Protein AF-A0A376TM04-F1 (afdb_monomer)

Sequence (135 aa):
MEGQQHGEQLKRGLKNRHIQLIALGGAIGTGLFLGSASVIQSAGPGIILGYAIAGFIAFLIMRQLGEMVVEEPVAGSFSHFAYKYWGSFAGFASGWNYWVLYVLVAMAELTAVGKYIQFWYPEIPTWVSAAVFFG

Foldseek 3Di:
DDDDDPPPPPPPPDDPVNVVVVVVDVVPALCVPPVCVVCCVVPPPCVVVVCVVVVVVVVVVVVVVVVVCVVPVDPDDVLVVLCVPVHDVSSVVVVVVVVVVVVVSVVVRLVSQLVVCCVVVVPDHSVVSSVVVVD

pLDDT: mean 78.47, std 12.22, range [35.28, 94.81]

Secondary structure (DSSP, 8-state):
---------------HHHHHHHHHHHHS-HIIIIIHHHHHHHHGGGHHHHHHHHHHHHHHHHHHHHHHHHHS--S--HHHHHHHHH-HHHHHHHHHHHHHHHHHHHHHHHHHHHHHHHHH-TTS-HHHHHHHHH-

Radius of gyration: 19.87 Å; Cα contacts (8 Å, |Δi|>4): 52; chains: 1; bounding box: 58×37×48 Å

Solvent-accessible surface area (backbone atoms only — not comparable to full-atom values): 7891 Å² total; per-residue (Å²): 137,89,78,83,81,83,73,78,77,77,78,90,73,78,48,73,67,54,56,51,50,52,52,49,54,66,68,68,37,64,58,68,60,64,44,41,60,56,49,45,75,74,53,44,85,60,46,59,58,54,51,52,53,52,48,52,54,50,48,53,53,53,50,55,51,48,55,50,44,68,77,50,80,60,103,59,60,73,30,50,56,32,27,73,78,69,29,67,68,47,15,50,52,43,42,50,50,51,52,54,49,49,53,53,49,53,53,51,46,47,54,48,53,27,52,53,48,32,72,80,40,69,84,54,57,50,66,58,53,41,50,68,78,73,105

Mean predicted aligned error: 10.06 Å

Organism: Escherichia coli (NCBI:txid562)

Structure (mmCIF, N/CA/C/O backbone):
data_AF-A0A376TM04-F1
#
_entry.id   AF-A0A376TM04-F1
#
loop_
_atom_site.group_PDB
_atom_site.id
_atom_site.type_symbol
_atom_site.label_atom_id
_atom_site.label_alt_id
_atom_site.label_comp_id
_atom_site.label_asym_id
_atom_site.label_entity_id
_atom_site.label_seq_id
_atom_site.pdbx_PDB_ins_code
_atom_site.Cartn_x
_atom_site.Cartn_y
_atom_site.Cartn_z
_atom_site.oc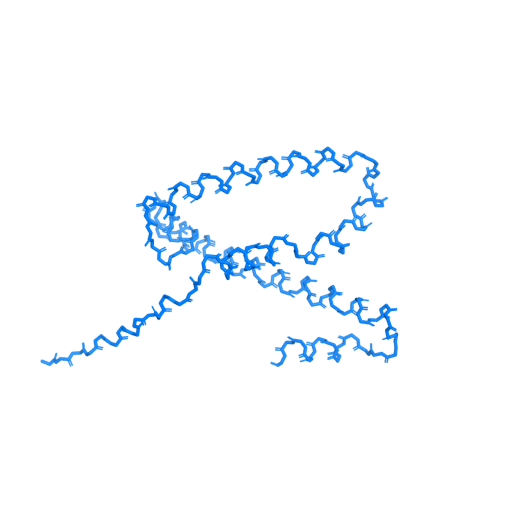cupancy
_atom_site.B_iso_or_equiv
_atom_site.auth_seq_id
_atom_site.auth_comp_id
_atom_site.auth_asym_id
_atom_site.auth_atom_id
_atom_site.pdbx_PDB_model_num
ATOM 1 N N . MET A 1 1 ? -40.836 -21.362 14.925 1.00 36.50 1 MET A N 1
ATOM 2 C CA . MET A 1 1 ? -40.238 -21.411 13.576 1.00 36.50 1 MET A CA 1
ATOM 3 C C . MET A 1 1 ? -38.805 -20.935 13.724 1.00 36.50 1 MET A C 1
ATOM 5 O O . MET A 1 1 ? -38.577 -19.745 13.890 1.00 36.50 1 MET A O 1
ATOM 9 N N . GLU A 1 2 ? -37.883 -21.887 13.835 1.00 35.28 2 GLU A N 1
ATOM 10 C CA . GLU A 1 2 ? -36.447 -21.668 14.018 1.00 35.28 2 GLU A CA 1
ATOM 11 C C . GLU A 1 2 ? -35.813 -21.248 12.685 1.00 35.28 2 GLU A C 1
ATOM 13 O O . GLU A 1 2 ? -35.880 -21.985 11.705 1.00 35.28 2 GLU A O 1
ATOM 18 N N . GLY A 1 3 ? -35.215 -20.056 12.645 1.00 39.47 3 GLY A N 1
ATOM 19 C CA . GLY A 1 3 ? -34.364 -19.597 11.548 1.00 39.47 3 GLY A CA 1
ATOM 20 C C . GLY A 1 3 ? -32.905 -19.656 11.989 1.00 39.47 3 GLY A C 1
ATOM 21 O O . GLY A 1 3 ? -32.467 -18.839 12.794 1.00 39.47 3 GLY A O 1
ATOM 22 N N . GLN A 1 4 ? -32.183 -20.659 11.501 1.00 38.47 4 GLN A N 1
ATOM 23 C CA . GLN A 1 4 ? -30.798 -20.980 11.842 1.00 38.47 4 GLN A CA 1
ATOM 24 C C . GLN A 1 4 ? -29.827 -19.825 11.533 1.00 38.47 4 GLN A C 1
ATOM 26 O O . GLN A 1 4 ? -29.595 -19.492 10.372 1.00 38.47 4 GLN A O 1
ATOM 31 N N . GLN A 1 5 ? -29.182 -19.271 12.565 1.00 43.62 5 GLN A N 1
ATOM 32 C CA . GLN A 1 5 ? -27.944 -18.503 12.415 1.00 43.62 5 GLN A CA 1
ATOM 33 C C . GLN A 1 5 ? -26.777 -19.480 12.204 1.00 43.62 5 GLN A C 1
ATOM 35 O O . GLN A 1 5 ? -26.189 -19.974 13.164 1.00 43.62 5 GLN A O 1
ATOM 40 N N . HIS A 1 6 ? -26.429 -19.769 10.949 1.00 38.69 6 HIS A N 1
ATOM 41 C CA . HIS A 1 6 ? -25.143 -20.389 10.617 1.00 38.69 6 HIS A CA 1
ATOM 42 C C . HIS A 1 6 ? -24.030 -19.340 10.759 1.00 38.69 6 HIS A C 1
ATOM 44 O O . HIS A 1 6 ? -23.578 -18.742 9.787 1.00 38.69 6 HIS A O 1
ATOM 50 N N . GLY A 1 7 ? -23.608 -19.078 11.995 1.00 45.81 7 GLY A N 1
ATOM 51 C CA . GLY A 1 7 ? -22.342 -18.406 12.254 1.00 45.81 7 GLY A CA 1
ATOM 52 C C . GLY A 1 7 ? -21.216 -19.416 12.087 1.00 45.81 7 GLY A C 1
ATOM 53 O O . GLY A 1 7 ? -20.878 -20.107 13.047 1.00 45.81 7 GLY A O 1
ATOM 54 N N . GLU A 1 8 ? -20.637 -19.527 10.890 1.00 51.50 8 GLU A N 1
ATOM 55 C CA . GLU A 1 8 ? -19.331 -20.173 10.742 1.00 51.50 8 GLU A CA 1
ATOM 56 C C . GLU A 1 8 ? -18.336 -19.427 11.641 1.00 51.50 8 GLU A C 1
ATOM 58 O O . GLU A 1 8 ? -17.884 -18.324 11.332 1.00 51.50 8 GLU A O 1
ATOM 63 N N . GLN A 1 9 ? -18.027 -19.993 12.810 1.00 53.62 9 GLN A N 1
ATOM 64 C CA . GLN A 1 9 ? -16.976 -19.463 13.666 1.00 53.62 9 GLN A CA 1
ATOM 65 C C . GLN A 1 9 ? -15.653 -19.582 12.912 1.00 53.62 9 GLN A C 1
ATOM 67 O O . GLN A 1 9 ? -15.090 -20.671 12.778 1.00 53.62 9 GLN A O 1
ATOM 72 N N . LEU A 1 10 ? -15.158 -18.445 12.418 1.00 63.75 10 LEU A N 1
ATOM 73 C CA . LEU A 1 10 ? -13.845 -18.341 11.797 1.00 63.75 10 LEU A CA 1
ATOM 74 C C . LEU A 1 10 ? -12.802 -18.940 12.745 1.00 63.75 10 LEU A C 1
ATOM 76 O O . LEU A 1 10 ? -12.597 -18.458 13.864 1.00 63.75 10 LEU A O 1
ATOM 80 N N . LYS A 1 11 ? -12.127 -20.006 12.303 1.00 58.81 11 LYS A N 1
ATOM 81 C CA . LYS A 1 11 ? -11.055 -20.621 13.086 1.00 58.81 11 LYS A CA 1
ATOM 82 C C . LYS A 1 11 ? -9.914 -19.616 13.217 1.00 58.81 11 LYS A C 1
ATOM 84 O O . LYS A 1 11 ? -9.193 -19.354 12.256 1.00 58.81 11 LYS A O 1
ATOM 89 N N . ARG A 1 12 ? -9.722 -19.065 14.419 1.00 62.44 12 ARG A N 1
ATOM 90 C CA . ARG A 1 12 ? -8.587 -18.186 14.754 1.00 62.44 12 ARG A CA 1
ATOM 91 C C . ARG A 1 12 ? -7.296 -19.015 14.804 1.00 62.44 12 ARG A C 1
ATOM 93 O O . ARG A 1 12 ? -6.817 -19.377 15.869 1.00 62.44 12 ARG A O 1
ATOM 100 N N . GLY A 1 13 ? -6.771 -19.370 13.631 1.00 71.25 13 GLY A N 1
ATOM 101 C CA . GLY A 1 13 ? -5.565 -20.189 13.459 1.00 71.25 13 GLY A CA 1
ATOM 102 C C . GLY A 1 13 ? -4.306 -19.398 13.087 1.00 71.25 13 GLY A C 1
ATOM 103 O O . GLY A 1 13 ? -3.223 -19.978 12.988 1.00 71.25 13 GLY A O 1
ATOM 104 N N . LEU A 1 14 ? -4.417 -18.082 12.864 1.00 74.81 14 LEU A N 1
ATOM 105 C CA . LEU A 1 14 ? -3.260 -17.252 12.537 1.00 74.81 14 LEU A CA 1
ATOM 106 C C . LEU A 1 14 ? -2.393 -17.036 13.778 1.00 74.81 14 LEU A C 1
ATOM 108 O O . LEU A 1 14 ? -2.767 -16.339 14.718 1.00 74.81 14 LEU A O 1
ATOM 112 N N . LYS A 1 15 ? -1.196 -17.623 13.750 1.00 82.94 15 LYS A N 1
ATOM 113 C CA . LYS A 1 15 ? -0.136 -17.340 14.719 1.00 82.94 15 LYS A CA 1
ATOM 114 C C . LYS A 1 15 ? 0.379 -15.913 14.513 1.00 82.94 15 LYS A C 1
ATOM 116 O O . LYS A 1 15 ? 0.342 -15.402 13.396 1.00 82.94 15 LYS A O 1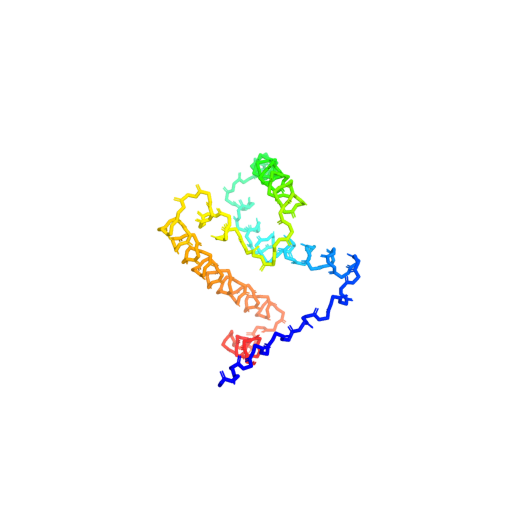
ATOM 121 N N . ASN A 1 16 ? 0.963 -15.320 15.555 1.00 81.12 16 ASN A N 1
ATOM 122 C CA . ASN A 1 16 ? 1.506 -13.954 15.512 1.00 81.12 16 ASN A CA 1
ATOM 123 C C . ASN A 1 16 ? 2.470 -13.729 14.325 1.00 81.12 16 ASN A C 1
ATOM 125 O O . ASN A 1 16 ? 2.421 -12.704 13.655 1.00 81.12 16 ASN A O 1
ATOM 129 N N . ARG A 1 17 ? 3.269 -14.752 13.982 1.00 86.75 17 ARG A N 1
ATOM 130 C CA . ARG A 1 17 ? 4.151 -14.737 12.804 1.00 86.75 17 ARG A CA 1
ATOM 131 C C . ARG A 1 17 ? 3.395 -14.571 11.481 1.00 86.75 17 ARG A C 1
ATOM 133 O O . ARG A 1 17 ? 3.874 -13.873 10.602 1.00 86.75 17 ARG A O 1
ATOM 140 N N . HIS A 1 18 ? 2.234 -15.207 11.315 1.00 87.25 18 HIS A N 1
ATOM 141 C CA . HIS A 1 18 ? 1.440 -15.075 10.087 1.00 87.25 18 HIS A CA 1
ATOM 142 C C . HIS A 1 18 ? 0.889 -13.657 9.949 1.00 87.25 18 HIS A C 1
ATOM 144 O O . HIS A 1 18 ? 0.948 -13.086 8.869 1.00 87.25 18 HIS A O 1
ATOM 150 N N . ILE A 1 19 ? 0.430 -13.068 11.056 1.00 84.75 19 ILE A N 1
ATOM 151 C CA . ILE A 1 19 ? -0.072 -11.689 11.085 1.00 84.75 19 ILE A CA 1
ATOM 152 C C . ILE A 1 19 ? 1.048 -10.707 10.718 1.00 84.75 19 ILE A C 1
ATOM 154 O O . ILE A 1 19 ? 0.850 -9.838 9.876 1.00 84.75 19 ILE A O 1
ATOM 158 N N . GLN A 1 20 ? 2.245 -10.890 11.282 1.00 86.75 20 GLN A N 1
ATOM 159 C CA . GLN A 1 20 ? 3.413 -10.070 10.950 1.00 86.75 20 GLN A CA 1
ATOM 160 C C . GLN A 1 20 ? 3.828 -10.208 9.482 1.00 86.75 20 GLN A C 1
ATOM 162 O O . GLN A 1 20 ? 4.142 -9.206 8.851 1.00 86.75 20 GLN A O 1
ATOM 167 N N . LEU A 1 21 ? 3.799 -11.422 8.921 1.00 86.12 21 LEU A N 1
ATOM 168 C CA . LEU A 1 21 ? 4.115 -11.646 7.507 1.00 86.12 21 LEU A CA 1
ATOM 169 C C . LEU A 1 21 ? 3.085 -10.998 6.573 1.00 86.12 21 LEU A C 1
ATOM 171 O O . LEU A 1 21 ? 3.478 -10.423 5.565 1.00 86.12 21 LEU A O 1
ATOM 175 N N . ILE A 1 22 ? 1.795 -11.037 6.917 1.00 86.06 22 ILE A N 1
ATOM 176 C CA . ILE A 1 22 ? 0.741 -10.343 6.159 1.00 86.06 22 ILE A CA 1
ATOM 177 C C . ILE A 1 22 ? 0.954 -8.828 6.218 1.00 86.06 22 ILE A C 1
ATOM 179 O O . ILE A 1 22 ? 0.916 -8.166 5.185 1.00 86.06 22 ILE A O 1
ATOM 183 N N . ALA A 1 23 ? 1.228 -8.283 7.407 1.00 83.62 23 ALA A N 1
ATOM 184 C CA . ALA A 1 23 ? 1.492 -6.857 7.578 1.00 83.62 23 ALA A CA 1
ATOM 185 C C . ALA A 1 23 ? 2.739 -6.409 6.798 1.00 83.62 23 ALA A C 1
ATOM 187 O O . ALA A 1 23 ? 2.705 -5.386 6.120 1.00 83.62 23 ALA A O 1
ATOM 188 N N . LEU A 1 24 ? 3.820 -7.193 6.848 1.00 85.44 24 LEU A N 1
ATOM 189 C CA . LEU A 1 24 ? 5.053 -6.905 6.119 1.00 85.44 24 LEU A CA 1
ATOM 190 C C . LEU A 1 24 ? 4.847 -7.001 4.602 1.00 85.44 24 LEU A C 1
ATOM 192 O O . LEU A 1 24 ? 5.292 -6.116 3.878 1.00 85.44 24 LEU A O 1
ATOM 196 N N . GLY A 1 25 ? 4.146 -8.037 4.132 1.00 82.38 25 GLY A N 1
ATOM 197 C CA . GLY A 1 25 ? 3.822 -8.218 2.716 1.00 82.38 25 GLY A CA 1
ATOM 198 C C . GLY A 1 25 ? 2.942 -7.095 2.168 1.00 82.38 25 GLY A C 1
ATOM 199 O O . GLY A 1 25 ? 3.201 -6.601 1.078 1.00 82.38 25 GLY A O 1
ATOM 200 N N . GLY A 1 26 ? 1.959 -6.633 2.946 1.00 79.12 26 GLY A N 1
ATOM 201 C CA . GLY A 1 26 ? 1.130 -5.484 2.576 1.00 79.12 26 GLY A CA 1
ATOM 202 C C . GLY A 1 26 ? 1.876 -4.145 2.619 1.00 79.12 26 GLY A C 1
ATOM 203 O O . GLY A 1 26 ? 1.594 -3.261 1.815 1.00 79.12 26 GLY A O 1
ATOM 204 N N . ALA A 1 27 ? 2.838 -3.979 3.532 1.00 81.62 27 ALA A N 1
ATOM 205 C CA . ALA A 1 27 ? 3.624 -2.749 3.645 1.00 81.62 27 ALA A CA 1
ATOM 206 C C . ALA A 1 27 ? 4.699 -2.627 2.549 1.00 81.62 27 ALA A C 1
ATOM 208 O O . ALA A 1 27 ? 4.903 -1.544 1.999 1.00 81.62 27 ALA A O 1
ATOM 209 N N . ILE A 1 28 ? 5.379 -3.727 2.209 1.00 82.75 28 ILE A N 1
ATOM 210 C CA . ILE A 1 28 ? 6.402 -3.795 1.152 1.00 82.75 28 ILE A CA 1
ATOM 211 C C . ILE A 1 28 ? 5.706 -4.120 -0.182 1.00 82.75 28 ILE A C 1
ATOM 213 O O . ILE A 1 28 ? 5.935 -5.152 -0.804 1.00 82.75 28 ILE A O 1
ATOM 217 N N . GLY A 1 29 ? 4.786 -3.250 -0.597 1.00 74.06 29 GLY A N 1
ATOM 218 C CA . GLY A 1 29 ? 4.051 -3.404 -1.851 1.00 74.06 29 GLY A CA 1
ATOM 219 C C . GLY A 1 29 ? 4.864 -2.996 -3.085 1.00 74.06 29 GLY A C 1
ATOM 220 O O . GLY A 1 29 ? 5.957 -2.426 -3.005 1.00 74.06 29 GLY A O 1
ATOM 221 N N . THR A 1 30 ? 4.276 -3.202 -4.263 1.00 75.19 30 THR A N 1
ATOM 222 C CA . THR A 1 30 ? 4.865 -2.811 -5.561 1.00 75.19 30 THR A CA 1
ATOM 223 C C . THR A 1 30 ? 5.127 -1.303 -5.689 1.00 75.19 30 THR A C 1
ATOM 225 O O . THR A 1 30 ? 6.019 -0.889 -6.434 1.00 75.19 30 THR A O 1
ATOM 228 N N . GLY A 1 31 ? 4.411 -0.474 -4.920 1.00 70.31 31 GLY A N 1
ATOM 229 C CA . GLY A 1 31 ? 4.578 0.980 -4.888 1.00 70.31 31 GLY A CA 1
ATOM 230 C C . GLY A 1 31 ? 5.957 1.438 -4.403 1.00 70.31 31 GLY A C 1
ATOM 231 O O . GLY A 1 31 ? 6.480 2.423 -4.924 1.00 70.31 31 GLY A O 1
ATOM 232 N N . LEU A 1 32 ? 6.594 0.700 -3.484 1.00 75.25 32 LEU A N 1
ATOM 233 C CA . LEU A 1 32 ? 7.953 1.015 -3.033 1.00 75.25 32 LEU A CA 1
ATOM 234 C C . LEU A 1 32 ? 8.970 0.846 -4.169 1.00 75.25 32 LEU A C 1
ATOM 236 O O . LEU A 1 32 ? 9.922 1.607 -4.248 1.00 75.25 32 LEU A O 1
ATOM 240 N N . PHE A 1 33 ? 8.791 -0.119 -5.067 1.00 73.31 33 PHE A N 1
ATOM 241 C CA . PHE A 1 33 ? 9.786 -0.399 -6.103 1.00 73.31 33 PHE A CA 1
ATOM 242 C C . PHE A 1 33 ? 9.481 0.320 -7.417 1.00 73.31 33 PHE A C 1
ATOM 244 O O . PHE A 1 33 ? 10.347 0.997 -7.970 1.00 73.31 33 PHE A O 1
ATOM 251 N N . LEU A 1 34 ? 8.245 0.218 -7.907 1.00 73.62 34 LEU A N 1
ATOM 252 C CA . LEU A 1 34 ? 7.845 0.829 -9.173 1.00 73.62 34 LEU A CA 1
ATOM 253 C C . LEU A 1 34 ? 7.640 2.344 -9.027 1.00 73.62 34 LEU A C 1
ATOM 255 O O . LEU A 1 34 ? 8.042 3.117 -9.896 1.00 73.62 34 LEU A O 1
ATOM 259 N N . GLY A 1 35 ? 7.040 2.764 -7.909 1.00 70.94 35 GLY A N 1
ATOM 260 C CA . GLY A 1 35 ? 6.793 4.169 -7.597 1.00 70.94 35 GLY A CA 1
ATOM 261 C C . GLY A 1 35 ? 8.087 4.913 -7.288 1.00 70.94 35 GLY A C 1
ATOM 262 O O . GLY A 1 35 ? 8.361 5.928 -7.928 1.00 70.94 35 GLY A O 1
ATOM 263 N N . SER A 1 36 ? 8.933 4.381 -6.399 1.00 73.56 36 SER A N 1
ATOM 264 C CA . SER A 1 36 ? 10.181 5.064 -6.025 1.00 73.56 36 SER A CA 1
ATOM 265 C C . SER A 1 36 ? 11.103 5.301 -7.215 1.00 73.56 36 SER A C 1
ATOM 267 O O . SER A 1 36 ? 11.688 6.371 -7.289 1.00 73.56 36 SER A O 1
ATOM 269 N N . ALA A 1 37 ? 11.195 4.384 -8.187 1.00 70.81 37 ALA A N 1
ATOM 270 C CA . ALA A 1 37 ? 12.013 4.608 -9.383 1.00 70.81 37 ALA A CA 1
ATOM 271 C C . ALA A 1 37 ? 11.604 5.890 -10.138 1.00 70.81 37 ALA A C 1
ATOM 273 O O . ALA A 1 37 ? 12.459 6.704 -10.484 1.00 70.81 37 ALA A O 1
ATOM 274 N N . SER A 1 38 ? 10.297 6.104 -10.328 1.00 69.88 38 SER A N 1
ATOM 275 C CA . SER A 1 38 ? 9.775 7.316 -10.976 1.00 69.88 38 SER A CA 1
ATOM 276 C C . SER A 1 38 ? 9.934 8.570 -10.112 1.00 69.88 38 SER A C 1
ATOM 278 O O . SER A 1 38 ? 10.371 9.607 -10.607 1.00 69.88 38 SER A O 1
ATOM 280 N N . VAL A 1 39 ? 9.644 8.472 -8.810 1.00 73.00 39 VAL A N 1
ATOM 281 C CA . VAL A 1 39 ? 9.668 9.628 -7.904 1.00 73.00 39 VAL A CA 1
ATOM 282 C C . VAL A 1 39 ? 11.105 10.068 -7.611 1.00 73.00 39 VAL A C 1
ATOM 284 O O . VAL A 1 39 ? 11.366 11.267 -7.554 1.00 73.00 39 VAL A O 1
ATOM 287 N N . ILE A 1 40 ? 12.061 9.138 -7.489 1.00 76.00 40 ILE A N 1
ATOM 288 C CA . ILE A 1 40 ? 13.492 9.447 -7.310 1.00 76.00 40 ILE A CA 1
ATOM 289 C C . ILE A 1 40 ? 14.015 10.213 -8.528 1.00 76.00 40 ILE A C 1
ATOM 291 O O . ILE A 1 40 ? 14.728 11.204 -8.367 1.00 76.00 40 ILE A O 1
ATOM 295 N N . GLN A 1 41 ? 13.626 9.792 -9.735 1.00 74.12 41 GLN A N 1
ATOM 296 C CA . GLN A 1 41 ? 14.058 10.429 -10.977 1.00 74.12 41 GLN A CA 1
ATOM 297 C C . GLN A 1 41 ? 13.517 11.862 -11.117 1.00 74.12 41 GLN A C 1
ATOM 299 O O . GLN A 1 41 ? 14.220 12.721 -11.642 1.00 74.12 41 GLN A O 1
ATOM 304 N N . SER A 1 42 ? 12.310 12.141 -10.609 1.00 77.69 42 SER A N 1
ATOM 305 C CA . SER A 1 42 ? 11.697 13.476 -10.668 1.00 77.69 42 SER A CA 1
ATOM 306 C C . SER A 1 42 ? 12.028 14.398 -9.486 1.00 77.69 42 SER A C 1
ATOM 308 O O . SER A 1 42 ? 12.102 15.608 -9.671 1.00 77.69 42 SER A O 1
ATOM 310 N N . ALA A 1 43 ? 12.186 13.867 -8.268 1.00 75.81 43 ALA A N 1
ATOM 311 C CA . ALA A 1 43 ? 12.296 14.661 -7.035 1.00 75.81 43 ALA A CA 1
ATOM 312 C C . ALA A 1 43 ? 13.744 14.877 -6.553 1.00 75.81 43 ALA A C 1
ATOM 314 O O . ALA A 1 43 ? 13.991 15.744 -5.712 1.00 75.81 43 ALA A O 1
ATOM 315 N N . GLY A 1 44 ? 14.710 14.105 -7.064 1.00 78.00 44 GLY A N 1
ATOM 316 C CA . GLY A 1 44 ? 16.108 14.196 -6.642 1.00 78.00 44 GLY A CA 1
ATOM 317 C C . GLY A 1 44 ? 16.330 13.790 -5.169 1.00 78.00 44 GLY A C 1
ATOM 318 O O . GLY A 1 44 ? 15.495 13.106 -4.572 1.00 78.00 44 GLY A O 1
ATOM 319 N N . PRO A 1 45 ? 17.453 14.192 -4.539 1.00 81.06 45 PRO A N 1
ATOM 320 C CA . PRO A 1 45 ? 17.848 13.709 -3.207 1.00 81.06 45 PRO A CA 1
ATOM 321 C C . PRO A 1 45 ? 16.901 14.133 -2.067 1.00 81.06 45 PRO A C 1
ATOM 323 O O . PRO A 1 45 ? 16.915 13.522 -0.999 1.00 81.06 45 PRO A O 1
ATOM 326 N N . GLY A 1 46 ? 16.040 15.135 -2.286 1.00 83.31 46 GLY A N 1
ATOM 327 C CA . GLY A 1 46 ? 15.046 15.595 -1.307 1.00 83.31 46 GLY A CA 1
ATOM 328 C C . GLY A 1 46 ? 13.919 14.594 -1.024 1.00 83.31 46 GLY A C 1
ATOM 329 O O . GLY A 1 46 ? 13.210 14.731 -0.027 1.00 83.31 46 GLY A O 1
ATOM 330 N N . ILE A 1 47 ? 13.776 13.551 -1.847 1.00 86.00 47 ILE A N 1
ATOM 331 C CA . ILE A 1 47 ? 12.755 12.510 -1.677 1.00 86.00 47 ILE A CA 1
ATOM 332 C C . ILE A 1 47 ? 12.849 11.790 -0.322 1.00 86.00 47 ILE A C 1
ATOM 334 O O . ILE A 1 47 ? 11.830 11.386 0.233 1.00 86.00 47 ILE A O 1
ATOM 338 N N . ILE A 1 48 ? 14.053 11.685 0.250 1.00 85.38 48 ILE A N 1
ATOM 339 C CA . ILE A 1 48 ? 14.285 11.049 1.555 1.00 85.38 48 ILE A CA 1
ATOM 340 C C . ILE A 1 48 ? 13.534 11.803 2.658 1.00 85.38 48 ILE A C 1
ATOM 342 O O . ILE A 1 48 ? 12.881 11.182 3.495 1.00 85.38 48 ILE A O 1
ATOM 346 N N . LEU A 1 49 ? 13.571 13.141 2.633 1.00 88.62 49 LEU A N 1
ATOM 347 C CA . LEU A 1 49 ? 12.827 13.970 3.584 1.00 88.62 49 LEU A CA 1
ATOM 348 C C . LEU A 1 49 ? 11.316 13.819 3.387 1.00 88.62 49 LEU A C 1
ATOM 350 O O . LEU A 1 49 ? 10.581 13.709 4.365 1.00 88.62 49 LEU A O 1
ATOM 354 N N . GLY A 1 50 ? 10.861 13.746 2.132 1.00 88.31 50 GLY A N 1
ATOM 355 C CA . GLY A 1 50 ? 9.459 13.483 1.807 1.00 88.31 50 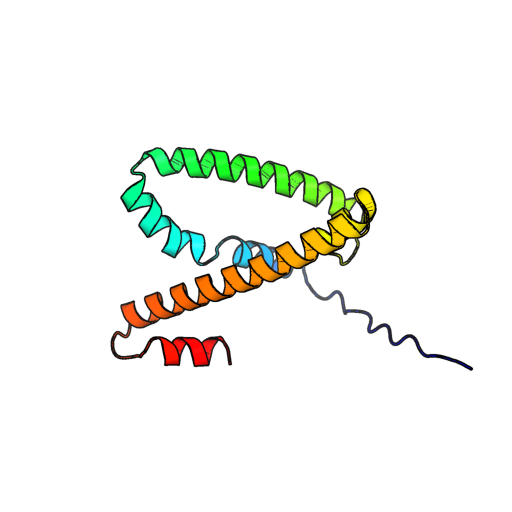GLY A CA 1
ATOM 356 C C . GLY A 1 50 ? 8.964 12.155 2.386 1.00 88.31 50 GLY A C 1
ATOM 357 O O . GLY A 1 50 ? 7.946 12.129 3.077 1.00 88.31 50 GLY A O 1
ATOM 358 N N . TYR A 1 51 ? 9.717 11.068 2.186 1.00 87.50 51 TYR A N 1
ATOM 359 C CA . TYR A 1 51 ? 9.400 9.760 2.770 1.00 87.50 51 TYR A CA 1
ATOM 360 C C . TYR A 1 51 ? 9.463 9.763 4.298 1.00 87.50 51 TYR A C 1
ATOM 362 O O . TYR A 1 51 ? 8.614 9.137 4.927 1.00 87.50 51 TYR A O 1
ATOM 370 N N . ALA A 1 52 ? 10.417 10.473 4.907 1.00 90.31 52 ALA A N 1
ATOM 371 C CA . ALA A 1 52 ? 10.516 10.568 6.361 1.00 90.31 52 ALA A CA 1
ATOM 372 C C . ALA A 1 52 ? 9.284 11.254 6.973 1.00 90.31 52 ALA A C 1
ATOM 374 O O . ALA A 1 52 ? 8.708 10.743 7.932 1.00 90.31 52 ALA A O 1
ATOM 375 N N . ILE A 1 53 ? 8.838 12.371 6.391 1.00 93.31 53 ILE A N 1
ATOM 376 C CA . ILE A 1 53 ? 7.651 13.101 6.860 1.00 93.31 53 ILE A CA 1
ATOM 377 C C . ILE A 1 53 ? 6.381 12.277 6.619 1.00 93.31 53 ILE A C 1
ATOM 379 O O . ILE A 1 53 ? 5.575 12.110 7.534 1.00 93.31 53 ILE A O 1
ATOM 383 N N . ALA A 1 54 ? 6.212 11.720 5.417 1.00 90.19 54 ALA A N 1
ATOM 384 C CA . ALA A 1 54 ? 5.056 10.887 5.091 1.00 90.19 54 ALA A CA 1
ATOM 385 C C . ALA A 1 54 ? 4.983 9.640 5.988 1.00 90.19 54 ALA A C 1
ATOM 387 O O . ALA A 1 54 ? 3.921 9.322 6.522 1.00 90.19 54 ALA A O 1
ATOM 388 N N . GLY A 1 55 ? 6.119 8.973 6.211 1.00 90.50 55 GLY A N 1
ATOM 389 C CA . GLY A 1 55 ? 6.236 7.823 7.103 1.00 90.50 55 GLY A CA 1
ATOM 390 C C . GLY A 1 55 ? 5.942 8.177 8.558 1.00 90.50 55 GLY A C 1
ATOM 391 O O . GLY A 1 55 ? 5.250 7.423 9.237 1.00 90.50 55 GLY A O 1
ATOM 392 N N . PHE A 1 56 ? 6.387 9.345 9.028 1.00 94.56 56 PHE A N 1
ATOM 393 C CA . PHE A 1 56 ? 6.074 9.825 10.373 1.00 94.56 56 PHE A CA 1
ATOM 394 C C . PHE A 1 56 ? 4.569 10.057 10.565 1.00 94.56 56 PHE A C 1
ATOM 396 O O . PHE A 1 56 ? 3.993 9.594 11.549 1.00 94.56 56 PHE A O 1
ATOM 403 N N . ILE A 1 57 ? 3.905 10.708 9.606 1.00 94.81 57 ILE A N 1
ATOM 404 C CA . ILE A 1 57 ? 2.450 10.919 9.649 1.00 94.81 57 ILE A CA 1
ATOM 405 C C . ILE A 1 57 ? 1.708 9.575 9.593 1.00 94.81 57 ILE A C 1
ATOM 407 O O . ILE A 1 57 ? 0.811 9.334 10.402 1.00 94.81 57 ILE A O 1
ATOM 411 N N . ALA A 1 58 ? 2.106 8.671 8.693 1.00 90.94 58 ALA A N 1
ATOM 412 C CA . ALA A 1 58 ? 1.515 7.337 8.585 1.00 90.94 58 ALA A CA 1
ATOM 413 C C . ALA A 1 58 ? 1.685 6.520 9.877 1.00 90.94 58 ALA A C 1
ATOM 415 O O . ALA A 1 58 ? 0.744 5.856 10.310 1.00 90.94 58 ALA A O 1
ATOM 416 N N . PHE A 1 59 ? 2.846 6.613 10.531 1.00 90.62 59 PHE A N 1
ATOM 417 C CA . PHE A 1 59 ? 3.107 5.981 11.823 1.00 90.62 59 PHE A CA 1
ATOM 418 C C . PHE A 1 59 ? 2.156 6.489 12.911 1.00 90.62 59 PHE A C 1
ATOM 420 O O . PHE A 1 59 ? 1.589 5.682 13.649 1.00 90.62 59 PHE A O 1
ATOM 427 N N . LEU A 1 60 ? 1.931 7.805 12.992 1.00 93.50 60 LEU A N 1
ATOM 428 C CA . LEU A 1 60 ? 0.977 8.372 13.948 1.00 93.50 60 LEU A CA 1
ATOM 429 C C . LEU A 1 60 ? -0.446 7.867 13.687 1.00 93.50 60 LEU A C 1
ATOM 431 O O . LEU A 1 60 ? -1.129 7.473 14.630 1.00 93.50 60 LEU A O 1
ATOM 435 N N . ILE A 1 61 ? -0.872 7.813 12.422 1.00 90.88 61 ILE A N 1
ATOM 436 C CA . ILE A 1 61 ? -2.192 7.294 12.037 1.00 90.88 61 ILE A CA 1
ATOM 437 C C . ILE A 1 61 ? -2.330 5.817 12.432 1.00 90.88 61 ILE A C 1
ATOM 439 O O . ILE A 1 61 ? -3.292 5.451 13.104 1.00 90.88 61 ILE A O 1
ATOM 443 N N . MET A 1 62 ? -1.359 4.967 12.078 1.00 88.25 62 MET A N 1
ATOM 444 C CA . MET A 1 62 ? -1.387 3.539 12.421 1.00 88.25 62 MET A CA 1
ATOM 445 C C . MET A 1 62 ? -1.380 3.300 13.929 1.00 88.25 62 MET A C 1
ATOM 447 O O . MET A 1 62 ? -2.062 2.394 14.399 1.00 88.25 62 MET A O 1
ATOM 451 N N . ARG A 1 63 ? -0.649 4.117 14.693 1.00 89.56 63 ARG A N 1
ATOM 452 C CA . ARG A 1 63 ? -0.650 4.042 16.154 1.00 89.56 63 ARG A CA 1
ATOM 453 C C . ARG A 1 63 ? -2.041 4.319 16.728 1.00 89.56 63 ARG A C 1
ATOM 455 O O . ARG A 1 63 ? -2.520 3.515 17.518 1.00 89.56 63 ARG A O 1
ATOM 462 N N . GLN A 1 64 ? -2.690 5.404 16.303 1.00 88.00 64 GLN A N 1
ATOM 463 C CA . GLN A 1 64 ? -4.038 5.762 16.768 1.00 88.00 64 GLN A CA 1
ATOM 464 C C . GLN A 1 64 ? -5.064 4.680 16.416 1.00 88.00 64 GLN A C 1
ATOM 466 O O . GLN A 1 64 ? -5.887 4.284 17.234 1.00 88.00 64 GLN A O 1
ATOM 471 N N . LEU A 1 65 ? -4.979 4.146 15.199 1.00 84.19 65 LEU A N 1
ATOM 472 C CA . LEU A 1 65 ? -5.837 3.051 14.756 1.00 84.19 65 LEU A CA 1
ATOM 473 C C . LEU A 1 65 ? -5.582 1.758 15.539 1.00 84.19 65 LEU A C 1
ATOM 475 O O . LEU A 1 65 ? -6.524 1.037 15.853 1.00 84.19 65 LEU A O 1
ATOM 479 N N . GLY A 1 66 ? -4.324 1.471 15.876 1.00 83.31 66 GLY A N 1
ATOM 480 C CA . GLY A 1 66 ? -3.956 0.335 16.714 1.00 83.31 66 GLY A CA 1
ATOM 481 C C . GLY A 1 66 ? -4.562 0.427 18.114 1.00 83.31 66 GLY A C 1
ATOM 482 O O . GLY A 1 66 ? -5.089 -0.568 18.602 1.00 83.31 66 GLY A O 1
ATOM 483 N N . GLU A 1 67 ? -4.545 1.613 18.725 1.00 85.31 67 GLU A N 1
ATOM 484 C CA . GLU A 1 67 ? -5.186 1.866 20.023 1.00 85.31 67 GLU A CA 1
ATOM 485 C C . GLU A 1 67 ? -6.707 1.588 19.950 1.00 85.31 67 GLU A C 1
ATOM 487 O O . GLU A 1 67 ? -7.221 0.832 20.775 1.00 85.31 67 GLU A O 1
ATOM 492 N N . MET A 1 68 ? -7.398 2.049 18.895 1.00 83.56 68 MET A N 1
ATOM 493 C CA . MET A 1 68 ? -8.833 1.770 18.678 1.00 83.56 68 MET A CA 1
ATOM 494 C C . MET A 1 68 ? -9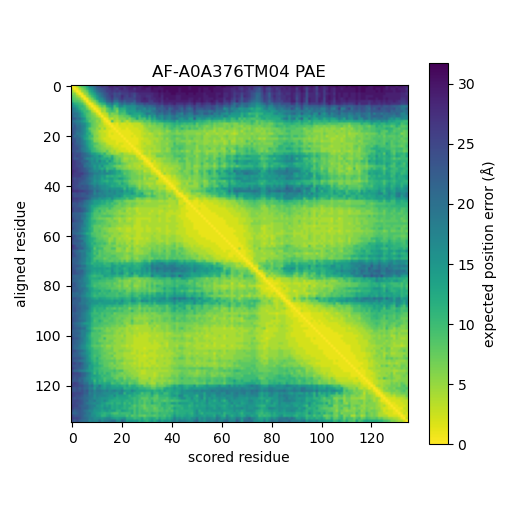.148 0.278 18.478 1.00 83.56 68 MET A C 1
ATOM 496 O O . MET A 1 68 ? -10.140 -0.222 19.000 1.00 83.56 68 MET A O 1
ATOM 500 N N . VAL A 1 69 ? -8.317 -0.453 17.728 1.00 81.31 69 VAL A N 1
ATOM 501 C CA . VAL A 1 69 ? -8.512 -1.895 17.471 1.00 81.31 69 VAL A CA 1
ATOM 502 C C . VAL A 1 69 ? -8.285 -2.736 18.732 1.00 81.31 69 VAL A C 1
ATOM 504 O O . VAL A 1 69 ? -8.890 -3.798 18.886 1.00 81.31 69 VAL A O 1
ATOM 507 N N . VAL A 1 70 ? -7.407 -2.286 19.632 1.00 79.81 70 VAL A N 1
ATOM 508 C CA . VAL A 1 70 ? -7.176 -2.946 20.925 1.00 79.81 70 VAL A CA 1
ATOM 509 C C . VAL A 1 70 ? -8.349 -2.711 21.876 1.00 79.81 70 VAL A C 1
ATOM 511 O O . VAL A 1 70 ? -8.753 -3.645 22.568 1.00 79.81 70 VAL A O 1
ATOM 514 N N . GLU A 1 71 ? -8.898 -1.496 21.902 1.00 78.19 71 GLU A N 1
ATOM 515 C CA . GLU A 1 71 ? -10.052 -1.149 22.737 1.00 78.19 71 GLU A CA 1
ATOM 516 C C . GLU A 1 71 ? -11.341 -1.828 22.248 1.00 78.19 71 GLU A C 1
ATOM 518 O O . GLU A 1 71 ? -12.095 -2.389 23.045 1.00 78.19 71 GLU A O 1
ATOM 523 N N . GLU A 1 72 ? -11.560 -1.865 20.931 1.00 74.62 72 GLU A N 1
ATOM 524 C CA . GLU A 1 72 ? -12.705 -2.520 20.303 1.00 74.62 72 GLU A CA 1
ATOM 525 C C . GLU A 1 72 ? -12.253 -3.610 19.315 1.00 74.62 72 GLU A C 1
ATOM 527 O O . GLU A 1 72 ? -12.124 -3.355 18.113 1.00 74.62 72 GLU A O 1
ATOM 532 N N . PRO A 1 73 ? -12.056 -4.861 19.781 1.00 68.69 73 PRO A N 1
ATOM 533 C CA . PRO A 1 73 ? -11.616 -5.968 18.938 1.00 68.69 73 PRO A CA 1
ATOM 534 C C . PRO A 1 73 ? -12.776 -6.514 18.089 1.00 68.69 73 PRO A C 1
ATOM 536 O O . PRO A 1 73 ? -13.245 -7.640 18.274 1.00 68.69 73 PRO A O 1
ATOM 539 N N . VAL A 1 74 ? -13.253 -5.710 17.144 1.00 69.44 74 VAL A N 1
ATOM 540 C CA . VAL A 1 74 ? -14.236 -6.098 16.129 1.00 69.44 74 VAL A CA 1
ATOM 541 C C . VAL A 1 74 ? -13.526 -6.572 14.862 1.00 69.44 74 VAL A C 1
ATOM 543 O O . VAL A 1 74 ? -12.506 -6.022 14.455 1.00 69.44 74 VAL A O 1
ATOM 546 N N . ALA A 1 75 ? -14.079 -7.582 14.189 1.00 61.47 75 ALA A N 1
ATOM 547 C CA . ALA A 1 75 ? -13.617 -8.014 12.866 1.00 61.47 75 ALA A CA 1
ATOM 548 C C . ALA A 1 75 ? -14.099 -7.042 11.763 1.00 61.47 75 ALA A C 1
ATOM 550 O O . ALA A 1 75 ? -14.727 -7.455 10.790 1.00 61.47 75 ALA A O 1
ATOM 551 N N . GLY A 1 76 ? -13.873 -5.738 11.955 1.00 63.22 76 GLY A N 1
ATOM 552 C CA . GLY A 1 76 ? -14.331 -4.653 11.086 1.00 63.22 76 GLY A CA 1
ATOM 553 C C . GLY A 1 76 ? -13.174 -3.808 10.546 1.00 63.22 76 GLY A C 1
ATOM 554 O O . GLY A 1 76 ? -12.169 -3.615 11.221 1.00 63.22 76 GLY A O 1
ATOM 555 N N . SER A 1 77 ? -13.318 -3.307 9.314 1.00 69.12 77 SER A N 1
ATOM 556 C CA . SER A 1 77 ? -12.385 -2.343 8.701 1.00 69.12 77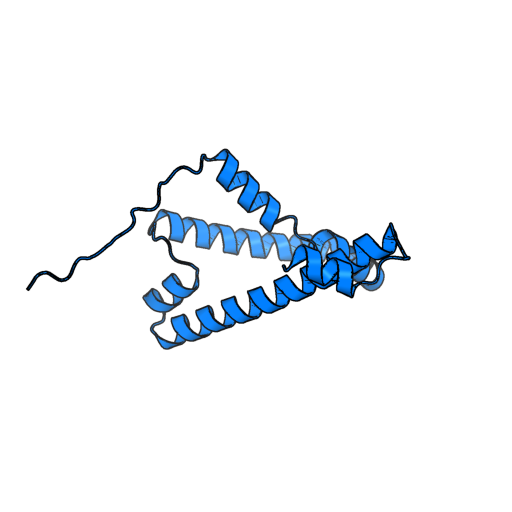 SER A CA 1
ATOM 557 C C . SER A 1 77 ? -12.633 -0.918 9.226 1.00 69.12 77 SER A C 1
ATOM 559 O O . SER A 1 77 ? -13.607 -0.679 9.936 1.00 69.12 77 SER A O 1
ATOM 561 N N . PHE A 1 78 ? -11.808 0.061 8.840 1.00 72.25 78 PHE A N 1
ATOM 562 C CA . PHE A 1 78 ? -11.963 1.480 9.205 1.00 72.25 78 PHE A CA 1
ATOM 563 C C . PHE A 1 78 ? -13.368 2.042 8.942 1.00 72.25 78 PHE A C 1
ATOM 565 O O . PHE A 1 78 ? -13.849 2.893 9.688 1.00 72.25 78 PHE A O 1
ATOM 572 N N . SER A 1 79 ? -14.058 1.523 7.923 1.00 76.88 79 SER A N 1
ATOM 573 C CA . SER A 1 79 ? -15.451 1.863 7.621 1.00 76.88 79 SER A CA 1
ATOM 574 C C . SER A 1 79 ? -16.426 1.527 8.756 1.00 76.88 79 SER A C 1
ATOM 576 O O . SER A 1 79 ? -17.422 2.226 8.929 1.00 76.88 79 SER A O 1
ATOM 578 N N . HIS A 1 80 ? -16.133 0.509 9.573 1.00 77.38 80 HIS A N 1
ATOM 579 C CA . HIS A 1 80 ? -16.909 0.174 10.767 1.00 77.38 80 HIS A CA 1
ATOM 580 C C . HIS A 1 80 ? -16.800 1.272 11.830 1.00 77.38 80 HIS A C 1
ATOM 582 O O . HIS A 1 80 ? -17.817 1.713 12.363 1.00 77.38 80 HIS A O 1
ATOM 588 N N . PHE A 1 81 ? -15.588 1.772 12.086 1.00 77.50 81 PHE A N 1
ATOM 589 C CA . PHE A 1 81 ? -15.378 2.888 13.008 1.00 77.50 81 PHE A CA 1
ATOM 590 C C . PHE A 1 81 ? -16.034 4.173 12.485 1.00 77.50 81 PHE A C 1
ATOM 592 O O . PHE A 1 81 ? -16.707 4.869 13.241 1.00 77.50 81 PHE A O 1
ATOM 599 N N . ALA A 1 82 ? -15.946 4.449 11.180 1.00 77.81 82 ALA A N 1
ATOM 600 C CA . ALA A 1 82 ? -16.639 5.585 10.570 1.00 77.81 82 ALA A CA 1
ATOM 601 C C . ALA A 1 82 ? -18.169 5.475 10.698 1.00 77.81 82 ALA A C 1
ATOM 603 O O . AL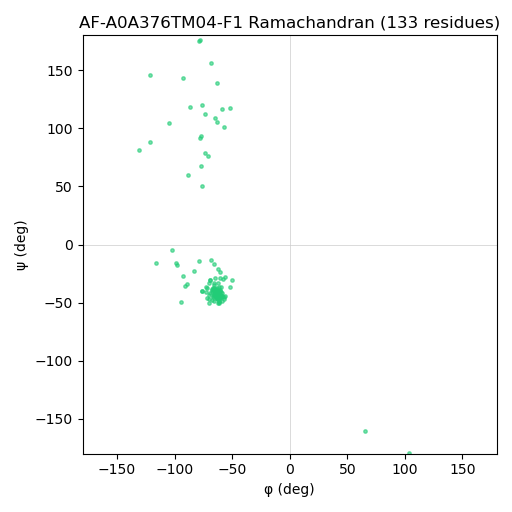A A 1 82 ? -18.832 6.456 11.033 1.00 77.81 82 ALA A O 1
ATOM 604 N N . TYR A 1 83 ? -18.732 4.280 10.496 1.00 77.62 83 TYR A N 1
ATOM 605 C CA . TYR A 1 83 ? -20.159 4.029 10.695 1.00 77.62 83 TYR A CA 1
ATOM 606 C C . TYR A 1 83 ? -20.578 4.263 12.152 1.00 77.62 83 TYR A C 1
ATOM 608 O O . TYR A 1 83 ? -21.599 4.899 12.407 1.00 77.62 83 TYR A O 1
ATOM 616 N N . LYS A 1 84 ? -19.777 3.774 13.105 1.00 76.75 84 LYS A N 1
ATOM 617 C CA . LYS A 1 84 ? -20.076 3.834 14.538 1.00 76.75 84 LYS A CA 1
ATOM 618 C C . LYS A 1 84 ? -19.953 5.242 15.122 1.00 76.75 84 LYS A C 1
ATOM 620 O O . LYS A 1 84 ? -20.839 5.659 15.860 1.00 76.75 84 LYS A O 1
ATOM 625 N N . TYR A 1 85 ? -18.881 5.965 14.800 1.00 79.12 85 TYR A N 1
ATOM 626 C CA . TYR A 1 85 ? -18.583 7.265 15.413 1.00 79.12 85 TYR A CA 1
ATOM 627 C C . TYR A 1 85 ? -19.141 8.465 14.639 1.00 79.12 85 TYR A C 1
ATOM 629 O O . TYR A 1 85 ? -19.409 9.498 15.245 1.00 79.12 85 TYR A O 1
ATOM 637 N N . TRP A 1 86 ? -19.327 8.352 13.320 1.00 77.44 86 TRP A N 1
ATOM 638 C CA . TRP A 1 86 ? -19.749 9.472 12.461 1.00 77.44 86 TRP A CA 1
ATOM 639 C C . TRP A 1 86 ? -21.129 9.241 11.820 1.00 77.44 86 TRP A C 1
ATOM 641 O O . TRP A 1 86 ? -21.785 10.179 11.371 1.00 77.44 86 TRP A O 1
ATOM 651 N N . GLY A 1 87 ? -21.621 8.002 11.821 1.00 84.25 87 GLY A N 1
ATOM 652 C CA . GLY A 1 87 ? -22.953 7.643 11.343 1.00 84.25 87 GLY A CA 1
ATOM 653 C C . GLY A 1 87 ? -22.959 6.973 9.969 1.00 84.25 87 GLY A C 1
ATOM 654 O O . GLY A 1 87 ? -21.929 6.744 9.330 1.00 84.25 87 GLY A O 1
ATOM 655 N N . SER A 1 88 ? -24.163 6.648 9.497 1.00 81.62 88 SER A N 1
ATOM 656 C CA . SER A 1 88 ? -24.373 5.761 8.346 1.00 81.62 88 SER A CA 1
ATOM 657 C C . SER A 1 88 ? -23.785 6.281 7.033 1.00 81.62 88 SER A C 1
ATOM 659 O O . SER A 1 88 ? -23.187 5.506 6.286 1.00 81.62 88 SER A O 1
ATOM 661 N N . PHE A 1 89 ? -23.889 7.586 6.768 1.00 84.62 89 PHE A N 1
ATOM 662 C CA . PHE A 1 89 ? -23.330 8.195 5.558 1.00 84.62 89 PHE A CA 1
ATOM 663 C C . PHE A 1 89 ? -21.798 8.116 5.521 1.00 84.62 89 PHE A C 1
ATOM 665 O O . PHE A 1 89 ? -21.224 7.740 4.501 1.00 84.62 89 PHE A O 1
ATOM 672 N N . ALA A 1 90 ? -21.131 8.415 6.637 1.00 80.19 90 ALA A N 1
ATOM 673 C CA . ALA A 1 90 ? -19.676 8.358 6.726 1.00 80.19 90 ALA A CA 1
ATOM 674 C C . ALA A 1 90 ? -19.157 6.919 6.617 1.00 80.19 90 ALA A C 1
ATOM 676 O O . ALA A 1 90 ? -18.163 6.681 5.932 1.00 80.19 90 ALA A O 1
ATOM 677 N N . GLY A 1 91 ? -19.860 5.950 7.213 1.00 82.75 91 GLY A N 1
ATOM 678 C CA . GLY A 1 91 ? -19.583 4.523 7.029 1.00 82.75 91 GLY A CA 1
ATOM 679 C C . GLY A 1 91 ? -19.728 4.063 5.574 1.00 82.75 91 GLY A C 1
ATOM 680 O O . GLY A 1 91 ? -18.856 3.367 5.056 1.00 82.75 91 GLY A O 1
ATOM 681 N N . PHE A 1 92 ? -20.784 4.499 4.878 1.00 84.50 92 PHE A N 1
ATOM 682 C CA . PHE A 1 92 ? -20.984 4.185 3.460 1.00 84.50 92 PHE A CA 1
ATOM 683 C C . PHE A 1 92 ? -19.908 4.820 2.569 1.00 84.50 92 PHE A C 1
ATOM 685 O O . PHE A 1 92 ? -19.293 4.130 1.758 1.00 84.50 92 PHE A O 1
ATOM 692 N N . ALA A 1 93 ? -19.631 6.115 2.748 1.00 88.62 93 ALA A N 1
ATOM 693 C CA . ALA A 1 93 ? -18.637 6.839 1.961 1.00 88.62 93 ALA A CA 1
ATOM 694 C C . ALA A 1 93 ? -17.220 6.276 2.158 1.00 88.62 93 ALA A C 1
ATOM 696 O O . ALA A 1 93 ? -16.493 6.085 1.185 1.00 88.62 93 ALA A O 1
ATOM 697 N N . SER A 1 94 ? -16.838 5.963 3.399 1.00 85.88 94 SER A N 1
ATOM 698 C CA . SER A 1 94 ? -15.545 5.336 3.700 1.00 85.88 94 SER A CA 1
ATOM 699 C C . SER A 1 94 ? -15.457 3.907 3.163 1.00 85.88 94 SER A C 1
ATOM 701 O O . SER A 1 94 ? -14.425 3.543 2.607 1.00 85.88 94 SER A O 1
ATOM 703 N N . GLY A 1 95 ? -16.536 3.120 3.236 1.00 85.69 95 GLY A N 1
ATOM 704 C CA . GLY A 1 95 ? -16.607 1.801 2.602 1.00 85.69 95 GLY A CA 1
ATOM 705 C C . GLY A 1 95 ? -16.426 1.867 1.082 1.00 85.69 95 GLY A C 1
ATOM 706 O O . GLY A 1 95 ? -15.618 1.125 0.526 1.00 85.69 95 GLY A O 1
ATOM 707 N N . TRP A 1 96 ? -17.113 2.800 0.416 1.00 89.56 96 TRP A N 1
ATOM 708 C CA . TRP A 1 96 ? -16.973 3.017 -1.025 1.00 89.56 96 TRP A CA 1
ATOM 709 C C . TRP A 1 96 ? -15.568 3.492 -1.404 1.00 89.56 96 TRP A C 1
ATOM 711 O O . TRP A 1 96 ? -14.974 2.979 -2.349 1.00 89.56 96 TRP A O 1
ATOM 721 N N . ASN A 1 97 ? -15.000 4.422 -0.633 1.00 89.38 97 ASN A N 1
ATOM 722 C CA . ASN A 1 97 ? -13.625 4.876 -0.819 1.00 89.38 97 ASN A CA 1
ATOM 723 C C . ASN A 1 97 ? -12.629 3.713 -0.706 1.00 89.38 97 ASN A C 1
ATOM 725 O O . ASN A 1 97 ? -11.736 3.593 -1.541 1.00 89.38 97 ASN A O 1
ATOM 729 N N . TYR A 1 98 ? -12.831 2.821 0.266 1.00 87.81 98 TYR A N 1
ATOM 730 C CA . TYR A 1 98 ? -11.993 1.641 0.462 1.00 87.81 98 TYR A CA 1
ATOM 731 C C . TYR A 1 98 ? -12.075 0.674 -0.722 1.00 87.81 98 TYR A C 1
ATOM 733 O O . TYR A 1 98 ? -11.051 0.197 -1.205 1.00 87.81 98 TYR A O 1
ATOM 741 N N . TRP A 1 99 ? -13.284 0.430 -1.237 1.00 89.81 99 TRP A N 1
ATOM 742 C CA . TRP A 1 99 ? -13.480 -0.406 -2.421 1.00 89.81 99 TRP A CA 1
ATOM 743 C C . TRP A 1 99 ? -12.782 0.176 -3.656 1.00 89.81 99 TRP A C 1
ATOM 745 O O . TRP A 1 99 ? -12.019 -0.528 -4.316 1.00 89.81 99 TRP A O 1
ATOM 755 N N . VAL A 1 100 ? -12.969 1.472 -3.933 1.00 92.31 100 VAL A N 1
ATOM 756 C CA . VAL A 1 100 ? -12.298 2.152 -5.055 1.00 92.31 100 VAL A CA 1
ATOM 757 C C . VAL A 1 100 ? -10.778 2.102 -4.896 1.00 92.31 100 VAL A C 1
ATOM 759 O O . VAL A 1 100 ? -10.072 1.813 -5.860 1.00 92.31 100 VAL A O 1
ATOM 762 N N . LEU A 1 101 ? -10.264 2.342 -3.687 1.00 90.50 101 LEU A N 1
ATOM 763 C CA . LEU A 1 101 ? -8.832 2.286 -3.410 1.00 90.50 101 LEU A CA 1
ATOM 764 C C . LEU A 1 101 ? -8.272 0.888 -3.676 1.00 90.50 101 LEU A C 1
ATOM 766 O O . LEU A 1 101 ? -7.232 0.777 -4.317 1.00 90.50 101 LEU A O 1
ATOM 770 N N . TYR A 1 102 ? -8.972 -0.173 -3.270 1.00 88.56 102 TYR A N 1
ATOM 771 C CA . TYR A 1 102 ? -8.545 -1.535 -3.585 1.00 88.56 102 TYR A CA 1
ATOM 772 C C . TYR A 1 102 ? -8.529 -1.829 -5.080 1.00 88.56 102 TYR A C 1
ATOM 774 O O . TYR A 1 102 ? -7.570 -2.431 -5.555 1.00 88.56 102 TYR A O 1
ATOM 782 N N . VAL A 1 103 ? -9.534 -1.377 -5.835 1.00 91.25 103 VAL A N 1
ATOM 783 C CA . VAL A 1 103 ? -9.540 -1.525 -7.299 1.00 91.25 103 VAL A CA 1
ATOM 784 C C . VAL A 1 103 ? -8.338 -0.806 -7.919 1.00 91.25 103 VAL A C 1
ATOM 786 O O . VAL A 1 103 ? -7.639 -1.378 -8.752 1.00 91.25 103 VAL A O 1
ATOM 789 N N . LEU A 1 104 ? -8.050 0.425 -7.489 1.00 90.12 104 LEU A N 1
ATOM 790 C CA . LEU A 1 104 ? -6.905 1.193 -7.986 1.00 90.12 104 LEU A CA 1
ATOM 791 C C . LEU A 1 104 ? -5.565 0.533 -7.640 1.00 90.12 104 LEU A C 1
ATOM 793 O O . LEU A 1 104 ? -4.686 0.458 -8.499 1.00 90.12 104 LEU A O 1
ATOM 797 N N . VAL A 1 105 ? -5.413 0.030 -6.412 1.00 88.38 105 VAL A N 1
ATOM 798 C CA . VAL A 1 105 ? -4.210 -0.694 -5.978 1.00 88.38 105 VAL A CA 1
ATOM 799 C C . VAL A 1 105 ? -4.030 -1.967 -6.798 1.00 88.38 105 VAL A C 1
ATOM 801 O O . VAL A 1 105 ? -2.949 -2.176 -7.337 1.00 88.38 105 VAL A O 1
ATOM 804 N N . ALA A 1 106 ? -5.085 -2.760 -6.989 1.00 87.81 106 ALA A N 1
ATOM 805 C CA . ALA A 1 106 ? -5.020 -3.989 -7.776 1.00 87.81 106 ALA A CA 1
ATOM 806 C C . ALA A 1 106 ? -4.596 -3.721 -9.234 1.00 87.81 106 ALA A C 1
ATOM 808 O O . ALA A 1 106 ? -3.749 -4.425 -9.784 1.00 87.81 106 ALA A O 1
ATOM 809 N N . MET A 1 107 ? -5.112 -2.653 -9.853 1.00 87.50 107 MET A N 1
ATOM 810 C CA . MET A 1 107 ? -4.697 -2.231 -11.198 1.00 87.50 107 MET A CA 1
ATOM 811 C C . MET A 1 107 ? -3.238 -1.746 -11.245 1.00 87.50 107 MET A C 1
ATOM 813 O O . MET A 1 107 ? -2.520 -2.011 -12.218 1.00 87.50 107 MET A O 1
ATOM 817 N N . ALA A 1 108 ? -2.778 -1.045 -10.205 1.00 86.44 108 ALA A N 1
ATOM 818 C CA . ALA A 1 108 ? -1.389 -0.610 -10.089 1.00 86.44 108 ALA A CA 1
ATOM 819 C C . ALA A 1 108 ? -0.436 -1.806 -9.933 1.00 86.44 108 ALA A C 1
ATOM 821 O O . ALA A 1 108 ? 0.589 -1.864 -10.617 1.00 86.44 108 ALA A O 1
ATOM 822 N N . GLU A 1 109 ? -0.797 -2.788 -9.105 1.00 85.62 109 GLU A N 1
ATOM 823 C CA . GLU A 1 109 ? -0.043 -4.031 -8.931 1.00 85.62 109 GLU A CA 1
ATOM 824 C C . GLU A 1 109 ? 0.021 -4.838 -10.229 1.00 85.62 109 GLU A C 1
ATOM 826 O O . GLU A 1 109 ? 1.104 -5.268 -10.624 1.00 85.62 109 GLU A O 1
ATOM 831 N N . LEU A 1 110 ? -1.091 -4.951 -10.960 1.00 84.94 110 LEU A N 1
ATOM 832 C CA . LEU A 1 110 ? -1.131 -5.619 -12.262 1.00 84.94 110 LEU A CA 1
ATOM 833 C C . LEU A 1 110 ? -0.181 -4.977 -13.276 1.00 84.94 110 LEU A C 1
AT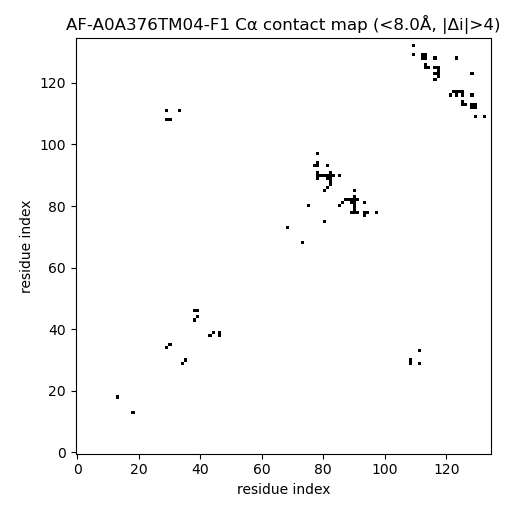OM 835 O O . LEU A 1 110 ? 0.565 -5.660 -13.981 1.00 84.94 110 LEU A O 1
ATOM 839 N N . THR A 1 111 ? -0.178 -3.646 -13.323 1.00 85.19 111 THR A N 1
ATOM 840 C CA . THR A 1 111 ? 0.723 -2.880 -14.190 1.00 85.19 111 THR A CA 1
ATOM 841 C C . THR A 1 111 ? 2.183 -3.098 -13.792 1.00 85.19 111 THR A C 1
ATOM 843 O O . THR A 1 111 ? 3.049 -3.225 -14.661 1.00 85.19 111 THR A O 1
ATOM 846 N N . ALA A 1 112 ? 2.468 -3.165 -12.489 1.00 84.31 112 ALA A N 1
ATOM 847 C CA . ALA A 1 112 ? 3.802 -3.452 -11.975 1.00 84.31 112 ALA A CA 1
ATOM 848 C C . ALA A 1 112 ? 4.275 -4.848 -12.399 1.00 84.31 112 ALA A C 1
ATOM 850 O O . ALA A 1 112 ? 5.354 -4.974 -12.974 1.00 84.31 112 ALA A O 1
ATOM 851 N N . VAL A 1 113 ? 3.449 -5.878 -12.187 1.00 84.12 113 VAL A N 1
ATOM 852 C CA . VAL A 1 113 ? 3.740 -7.266 -12.579 1.00 84.12 113 VAL A CA 1
ATOM 853 C C . VAL A 1 113 ? 3.979 -7.370 -14.085 1.00 84.12 113 VAL A C 1
ATOM 855 O O . VAL A 1 113 ? 4.969 -7.968 -14.505 1.00 84.12 113 VAL A O 1
ATOM 858 N N . GLY A 1 114 ? 3.141 -6.723 -14.902 1.00 82.50 114 GLY A N 1
ATOM 859 C CA . GLY A 1 114 ? 3.319 -6.671 -16.354 1.00 82.50 114 GLY A CA 1
ATOM 860 C C . GLY A 1 114 ? 4.674 -6.083 -16.761 1.00 82.50 114 GLY A C 1
ATOM 861 O O . GLY A 1 114 ? 5.389 -6.689 -17.558 1.00 82.50 114 GLY A O 1
ATOM 862 N N . LYS A 1 115 ? 5.070 -4.950 -16.163 1.00 82.25 115 LYS A N 1
ATOM 863 C CA . LYS A 1 115 ? 6.383 -4.331 -16.412 1.00 82.25 115 LYS A CA 1
ATOM 864 C C . LYS A 1 115 ? 7.544 -5.207 -15.948 1.00 82.25 115 LYS A C 1
ATOM 866 O O . LYS A 1 115 ? 8.540 -5.302 -16.659 1.00 82.25 115 LYS A O 1
ATOM 871 N N . TYR A 1 116 ? 7.433 -5.846 -14.784 1.00 83.44 116 TYR A N 1
ATOM 872 C CA . TYR A 1 116 ? 8.487 -6.727 -14.282 1.00 83.44 116 TYR A CA 1
ATOM 873 C C . TYR A 1 116 ? 8.674 -7.956 -15.169 1.00 83.44 116 TYR A C 1
ATOM 875 O O . TYR A 1 116 ? 9.809 -8.291 -15.494 1.00 83.44 116 TYR A O 1
ATOM 883 N N . ILE A 1 117 ? 7.596 -8.603 -15.613 1.00 84.69 117 ILE A N 1
ATOM 884 C CA . ILE A 1 117 ? 7.707 -9.769 -16.499 1.00 84.69 117 ILE A CA 1
ATOM 885 C C . ILE A 1 11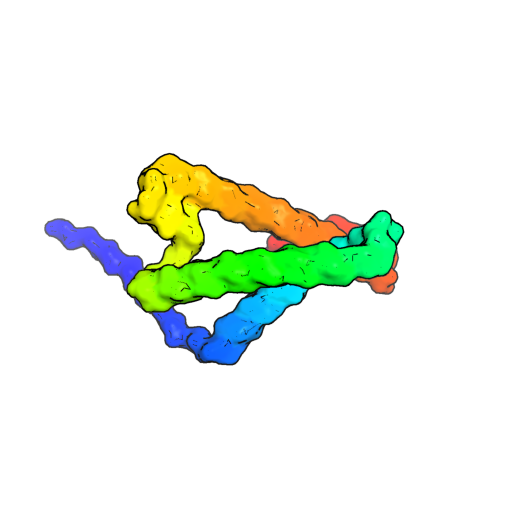7 ? 8.293 -9.363 -17.845 1.00 84.69 117 ILE A C 1
ATOM 887 O O . ILE A 1 117 ? 9.203 -10.031 -18.315 1.00 84.69 117 ILE A O 1
ATOM 891 N N . GLN A 1 118 ? 7.861 -8.239 -18.416 1.00 82.12 118 GLN A N 1
ATOM 892 C CA . GLN A 1 118 ? 8.410 -7.745 -19.677 1.00 82.12 118 GLN A CA 1
ATOM 893 C C . GLN A 1 118 ? 9.892 -7.343 -19.568 1.00 82.12 118 GLN A C 1
ATOM 895 O O . GLN A 1 118 ? 10.627 -7.451 -20.545 1.00 82.12 118 GLN A O 1
ATOM 900 N N . PHE A 1 119 ? 10.349 -6.907 -18.390 1.00 81.56 119 PHE A N 1
ATOM 901 C CA . PHE A 1 119 ? 11.762 -6.605 -18.147 1.00 81.56 119 PHE A CA 1
ATOM 902 C C . PHE A 1 119 ? 12.656 -7.852 -18.252 1.00 81.56 119 PHE A C 1
ATOM 904 O O . PHE A 1 119 ? 13.749 -7.765 -18.803 1.00 81.56 119 PHE A O 1
ATOM 911 N N . TRP A 1 120 ? 12.201 -9.007 -17.751 1.00 82.25 120 TRP A N 1
ATOM 912 C CA . TRP A 1 120 ? 12.966 -10.266 -17.791 1.00 82.25 120 TRP A CA 1
ATOM 913 C C . TRP A 1 120 ? 12.685 -11.111 -19.040 1.00 82.25 120 TRP A C 1
ATOM 915 O O . TRP A 1 120 ? 13.592 -11.746 -19.572 1.00 82.25 120 TRP A O 1
ATOM 925 N N . TYR A 1 121 ? 11.441 -11.102 -19.514 1.00 82.62 121 TYR A N 1
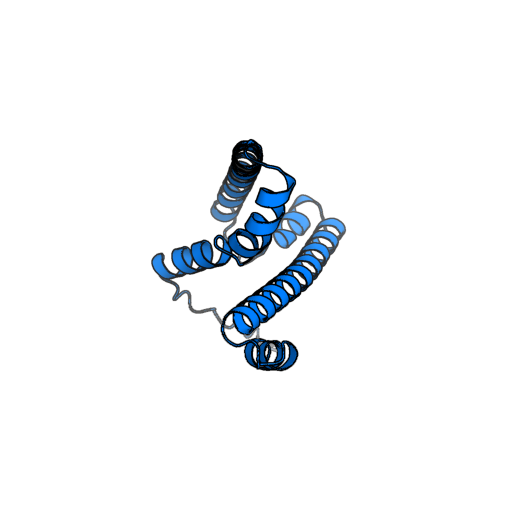ATOM 926 C CA . TYR A 1 121 ? 10.947 -11.856 -20.664 1.00 82.62 121 TYR A CA 1
ATOM 927 C C . TYR A 1 121 ? 10.171 -10.922 -21.603 1.00 82.62 121 TYR A C 1
ATOM 929 O O . TYR A 1 121 ? 8.937 -10.890 -21.575 1.00 82.62 121 TYR A O 1
ATOM 937 N N . PRO A 1 122 ? 10.878 -10.166 -22.464 1.00 77.75 122 PRO A N 1
ATOM 938 C CA . PRO A 1 122 ? 10.263 -9.173 -23.349 1.00 77.75 122 PRO A CA 1
ATOM 939 C C . PRO A 1 122 ? 9.274 -9.767 -24.357 1.00 77.75 122 PRO A C 1
ATOM 941 O O . PRO A 1 122 ? 8.427 -9.049 -24.882 1.00 77.75 122 PRO A O 1
ATOM 944 N N . GLU A 1 123 ? 9.388 -11.069 -24.632 1.00 79.69 123 GLU A N 1
ATOM 945 C CA . GLU A 1 123 ? 8.555 -11.786 -25.600 1.00 79.69 123 GLU A CA 1
ATOM 946 C C . GLU A 1 123 ? 7.161 -12.144 -25.066 1.00 79.69 123 GLU A C 1
ATOM 948 O O . GLU A 1 123 ? 6.280 -12.491 -25.851 1.00 79.69 123 GLU A O 1
ATOM 953 N N . ILE A 1 124 ? 6.931 -12.047 -23.751 1.00 78.19 124 ILE A N 1
ATOM 954 C CA . ILE A 1 124 ? 5.626 -12.339 -23.151 1.00 78.19 124 ILE A CA 1
ATOM 955 C C . ILE A 1 124 ? 4.760 -11.070 -23.189 1.00 78.19 124 ILE A C 1
ATOM 957 O O . ILE A 1 124 ? 5.102 -10.073 -22.545 1.00 78.19 124 ILE A O 1
ATOM 961 N N . PRO A 1 125 ? 3.606 -11.084 -23.884 1.00 78.44 125 PRO A N 1
ATOM 962 C CA . PRO A 1 125 ? 2.690 -9.955 -23.880 1.00 78.44 125 PRO A CA 1
ATOM 963 C C . PRO A 1 125 ? 2.140 -9.688 -22.476 1.00 78.44 125 PRO A C 1
ATOM 965 O O . PRO A 1 125 ? 1.730 -10.609 -21.767 1.00 78.44 125 PRO A O 1
ATOM 968 N N . THR A 1 126 ? 2.035 -8.415 -22.099 1.00 75.75 126 THR A N 1
ATOM 969 C CA . THR A 1 126 ? 1.556 -7.985 -20.772 1.00 75.75 126 THR A CA 1
ATOM 970 C C . THR A 1 126 ? 0.165 -8.516 -20.412 1.00 75.75 126 THR A C 1
ATOM 972 O O . THR A 1 126 ? -0.112 -8.737 -19.234 1.00 75.75 126 THR A O 1
ATOM 975 N N . TRP A 1 127 ? -0.696 -8.779 -21.401 1.00 77.38 127 TRP A N 1
ATOM 976 C CA . TRP A 1 127 ? -2.028 -9.348 -21.178 1.00 77.38 127 TRP A CA 1
ATOM 977 C C . TRP A 1 127 ? -1.997 -10.814 -20.715 1.00 77.38 127 TRP A C 1
ATOM 979 O O . TRP A 1 127 ? -2.870 -11.215 -19.952 1.00 77.38 127 TRP A O 1
ATOM 989 N N . VAL A 1 128 ? -0.990 -11.600 -21.120 1.00 78.25 128 VAL A N 1
ATOM 990 C CA . VAL A 1 128 ? -0.832 -13.003 -20.690 1.00 78.25 128 VAL A CA 1
ATOM 991 C C . VAL A 1 128 ? -0.447 -13.042 -19.217 1.00 78.25 128 VAL A C 1
ATOM 993 O O . VAL A 1 128 ? -1.066 -13.746 -18.425 1.00 78.25 128 VAL A O 1
ATOM 996 N N . SER A 1 129 ? 0.524 -12.213 -18.837 1.00 76.62 129 SER A N 1
ATOM 997 C CA . SER A 1 129 ? 0.904 -11.999 -17.443 1.00 76.62 129 SER A CA 1
ATOM 998 C C . SER A 1 129 ? -0.288 -11.550 -16.603 1.00 76.62 129 SER A C 1
ATOM 1000 O O . SER A 1 129 ? -0.521 -12.083 -15.526 1.00 76.62 129 SER A O 1
ATOM 1002 N N . ALA A 1 130 ? -1.089 -10.611 -17.108 1.00 74.44 130 ALA A N 1
ATOM 1003 C CA . ALA A 1 130 ? -2.277 -10.168 -16.398 1.00 74.44 130 ALA A CA 1
ATOM 1004 C C . ALA A 1 130 ? -3.297 -11.300 -16.199 1.00 74.44 130 ALA A C 1
ATOM 1006 O O . ALA A 1 130 ? -3.768 -11.496 -15.084 1.00 74.44 130 ALA A O 1
ATOM 1007 N N . ALA A 1 131 ? -3.591 -12.075 -17.246 1.00 77.31 131 ALA A N 1
ATOM 1008 C CA . ALA A 1 131 ? -4.552 -13.174 -17.188 1.00 77.31 131 ALA A CA 1
ATOM 1009 C C . ALA A 1 131 ? -4.137 -14.290 -16.214 1.00 77.31 131 ALA A C 1
ATOM 1011 O O . ALA A 1 131 ? -4.989 -14.827 -15.519 1.00 77.31 131 ALA A O 1
ATOM 1012 N N . VAL A 1 132 ? -2.843 -14.614 -16.125 1.00 81.19 132 VAL A N 1
ATOM 1013 C CA . VAL A 1 132 ? -2.333 -15.665 -15.223 1.00 81.19 132 VAL A CA 1
ATOM 1014 C C . VAL A 1 132 ? -2.369 -15.241 -13.754 1.00 81.19 132 VAL A C 1
ATOM 1016 O O . VAL A 1 132 ? -2.634 -16.066 -12.889 1.00 81.19 132 VAL A O 1
ATOM 1019 N N . PHE A 1 133 ? -2.085 -13.973 -13.450 1.00 73.75 133 PHE A N 1
ATOM 1020 C CA . PHE A 1 133 ? -2.060 -13.494 -12.063 1.00 73.75 133 PHE A CA 1
ATOM 1021 C C . PHE A 1 133 ? -3.447 -13.113 -11.521 1.00 73.75 133 PHE A C 1
ATOM 1023 O O . PHE A 1 133 ? -3.625 -13.104 -10.306 1.00 73.75 133 PHE A O 1
ATOM 1030 N N . PHE A 1 134 ? -4.413 -12.795 -12.392 1.00 69.69 134 PHE A N 1
ATOM 1031 C CA . PHE A 1 134 ? -5.795 -12.475 -12.001 1.00 69.69 134 PHE A CA 1
ATOM 1032 C C . PHE A 1 134 ? -6.790 -13.641 -12.116 1.00 69.69 134 PHE A C 1
ATOM 1034 O O . PHE A 1 134 ? -7.889 -13.510 -11.577 1.00 69.69 134 PHE A O 1
ATOM 1041 N N . GLY A 1 135 ? -6.458 -14.703 -12.861 1.00 58.50 135 GLY A N 1
ATOM 1042 C CA . GLY A 1 135 ? -7.332 -15.860 -13.094 1.00 58.50 135 GLY A CA 1
ATOM 1043 C C . GLY A 1 135 ? -7.095 -16.994 -12.113 1.00 58.50 135 GLY A C 1
ATOM 1044 O O . GLY A 1 135 ? -7.692 -16.952 -11.016 1.00 58.50 135 GLY A O 1
#

InterPro domains:
  IPR004840 Amino acid permease, conserved site [PS00218] (43-73)
  IPR004841 Amino acid permease/SLC12A domain [PF00324] (18-134)